Protein AF-A0A257TBF1-F1 (afdb_monomer)

pLDDT: mean 85.68, std 14.7, range [44.72, 96.75]

Sequence (129 aa):
MASKAERLQKQYEESIAKAKIAKSALDKIRRDQDRKEKIAARKTRNHALFMVGGLAEIAGLLDTDKGALLGGLLAIAESLKAGPGSSRFQQWKSTGDALLAEREAARPSPPVKTPATAPDPTPSGSIIT

Radius of gyration: 33.14 Å; Cα contacts (8 Å, |Δi|>4): 14; chains: 1; bounding box: 67×84×77 Å

Structure (mmCIF, N/CA/C/O backbone):
data_AF-A0A257TBF1-F1
#
_entry.id   AF-A0A257TBF1-F1
#
loop_
_atom_site.group_PDB
_atom_site.id
_atom_site.type_symbol
_atom_site.label_atom_id
_atom_site.label_alt_id
_atom_site.label_comp_id
_atom_site.label_asym_id
_atom_site.label_entity_id
_atom_site.label_seq_id
_atom_site.pdbx_PDB_ins_code
_atom_site.Cartn_x
_atom_site.Cartn_y
_atom_site.Cartn_z
_atom_site.occupancy
_atom_site.B_iso_or_equiv
_atom_site.auth_seq_id
_atom_site.auth_comp_id
_atom_site.auth_asym_id
_atom_site.auth_atom_id
_atom_site.pdbx_PDB_model_num
ATOM 1 N N . MET A 1 1 ? 44.621 -0.889 -50.774 1.00 55.94 1 MET A N 1
ATOM 2 C CA . MET A 1 1 ? 44.761 -0.756 -49.306 1.00 55.94 1 MET A CA 1
ATOM 3 C C . MET A 1 1 ? 43.904 0.421 -48.863 1.00 55.94 1 MET A C 1
ATOM 5 O O . MET A 1 1 ? 44.180 1.516 -49.327 1.00 55.94 1 MET A O 1
ATOM 9 N N . ALA A 1 2 ? 42.863 0.219 -48.047 1.00 68.81 2 ALA A N 1
ATOM 10 C CA . ALA A 1 2 ? 42.012 1.326 -47.585 1.00 68.81 2 ALA A CA 1
ATOM 11 C C . ALA A 1 2 ? 42.838 2.381 -46.826 1.00 68.81 2 ALA A C 1
ATOM 13 O O . ALA A 1 2 ? 43.720 2.029 -46.021 1.00 68.81 2 ALA A O 1
ATOM 14 N N . SER A 1 3 ? 42.558 3.659 -47.080 1.00 85.56 3 SER A N 1
ATOM 15 C CA . SER A 1 3 ? 43.259 4.783 -46.455 1.00 85.56 3 SER A CA 1
ATOM 16 C C . SER A 1 3 ? 43.100 4.731 -44.932 1.00 85.56 3 SER A C 1
ATOM 18 O O . SER A 1 3 ? 42.118 4.208 -44.396 1.00 85.56 3 SER A O 1
ATOM 20 N N . LYS A 1 4 ? 44.080 5.263 -44.194 1.00 86.75 4 LYS A N 1
ATOM 21 C CA . LYS A 1 4 ? 44.001 5.375 -42.728 1.00 86.75 4 LYS A CA 1
ATOM 22 C C . LY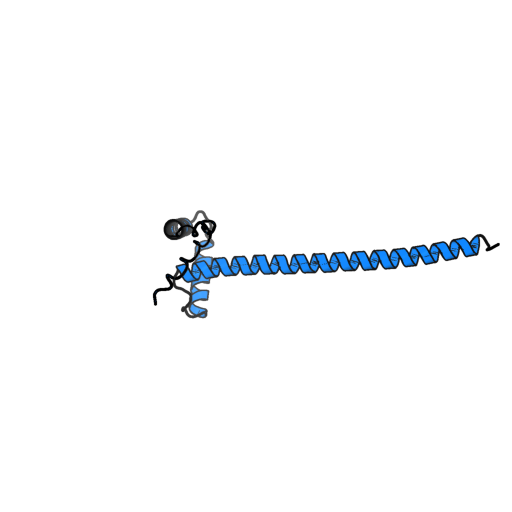S A 1 4 ? 42.739 6.145 -42.300 1.00 86.75 4 LYS A C 1
ATOM 24 O O . LYS A 1 4 ? 42.125 5.777 -41.303 1.00 86.75 4 LYS A O 1
ATOM 29 N N . ALA A 1 5 ? 42.333 7.148 -43.083 1.00 86.12 5 ALA A N 1
ATOM 30 C CA . ALA A 1 5 ? 41.147 7.966 -42.830 1.00 86.12 5 ALA A CA 1
ATOM 31 C C . ALA A 1 5 ? 39.835 7.165 -42.939 1.00 86.12 5 ALA A C 1
ATOM 33 O O . ALA A 1 5 ? 38.999 7.233 -42.045 1.00 86.12 5 ALA A O 1
ATOM 34 N N . GLU A 1 6 ? 39.692 6.331 -43.973 1.00 88.44 6 GLU A N 1
ATOM 35 C CA . GLU A 1 6 ? 38.500 5.491 -44.183 1.00 88.44 6 GLU A CA 1
ATOM 36 C C . GLU A 1 6 ? 38.325 4.462 -43.058 1.00 88.44 6 GLU A C 1
ATOM 38 O O . GLU A 1 6 ? 37.216 4.215 -42.584 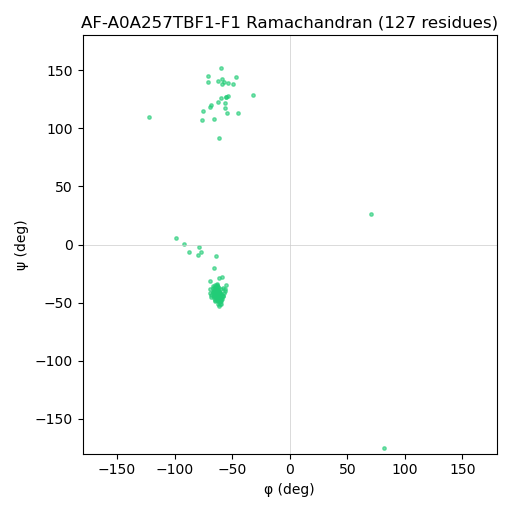1.00 88.44 6 GLU A O 1
ATOM 43 N N . ARG A 1 7 ? 39.436 3.889 -42.576 1.00 89.81 7 ARG A N 1
ATOM 44 C CA . ARG A 1 7 ? 39.426 2.965 -41.433 1.00 89.81 7 ARG A CA 1
ATOM 45 C C . ARG A 1 7 ? 38.979 3.651 -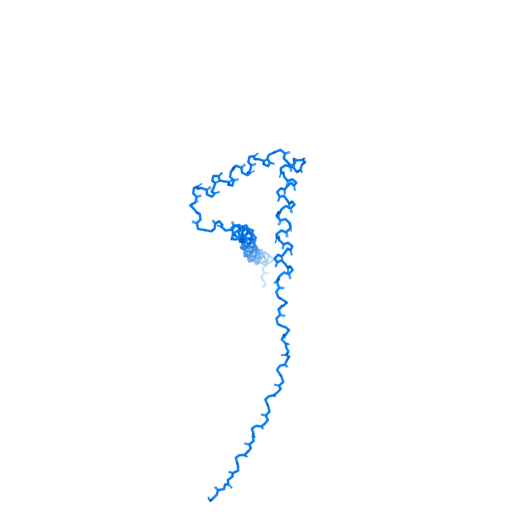40.141 1.00 89.81 7 ARG A C 1
ATOM 47 O O . ARG A 1 7 ? 38.187 3.073 -39.403 1.00 89.81 7 ARG A O 1
ATOM 54 N N . LEU A 1 8 ? 39.453 4.872 -39.888 1.00 90.12 8 LEU A N 1
ATOM 55 C CA . LEU A 1 8 ? 39.049 5.683 -38.733 1.00 90.12 8 LEU A CA 1
ATOM 56 C C . LEU A 1 8 ? 37.562 6.058 -38.786 1.00 90.12 8 LEU A C 1
ATOM 58 O O . LEU A 1 8 ? 36.870 5.953 -37.776 1.00 90.12 8 LEU A O 1
ATOM 62 N N . GLN A 1 9 ? 37.054 6.432 -39.961 1.00 91.50 9 GLN A N 1
ATOM 63 C CA . GLN A 1 9 ? 35.641 6.768 -40.137 1.00 91.50 9 GLN A CA 1
ATOM 64 C C . GLN A 1 9 ? 34.730 5.558 -39.899 1.00 91.50 9 GLN A C 1
ATOM 66 O O . GLN A 1 9 ? 33.763 5.653 -39.144 1.00 91.50 9 GLN A O 1
ATOM 71 N N . LYS A 1 10 ? 35.089 4.389 -40.441 1.00 92.06 10 LYS A N 1
ATOM 72 C CA . LYS A 1 10 ? 34.347 3.146 -40.195 1.00 92.06 10 LYS A CA 1
ATOM 73 C C . LYS A 1 10 ? 34.331 2.765 -38.709 1.00 92.06 10 LYS A C 1
ATOM 75 O O . LYS A 1 10 ? 33.289 2.401 -38.174 1.00 92.06 10 LYS A O 1
ATOM 80 N N . GLN A 1 11 ? 35.465 2.900 -38.018 1.00 90.62 11 GLN A N 1
ATOM 81 C CA . GLN A 1 11 ? 35.543 2.660 -36.571 1.00 90.62 11 GLN A CA 1
ATOM 82 C C . GLN A 1 11 ? 34.653 3.622 -35.774 1.00 90.62 11 GLN A C 1
ATOM 84 O O . GLN A 1 11 ? 33.998 3.208 -34.815 1.00 90.62 11 GLN A O 1
ATOM 89 N N . TYR A 1 12 ? 34.598 4.893 -36.173 1.00 91.75 12 TYR A N 1
ATOM 90 C CA . TYR A 1 12 ? 33.726 5.884 -35.553 1.00 91.75 12 TYR A CA 1
ATOM 91 C C . TYR A 1 12 ? 32.244 5.524 -35.721 1.00 91.75 12 TYR A C 1
ATOM 93 O O . TYR A 1 12 ? 31.509 5.480 -34.733 1.00 91.75 12 TYR A O 1
ATOM 101 N N . GLU A 1 13 ? 31.814 5.171 -36.931 1.00 93.94 13 GLU A N 1
ATOM 102 C CA . GLU A 1 13 ? 30.436 4.748 -37.213 1.00 93.94 13 GLU A CA 1
ATOM 103 C C . GLU A 1 13 ? 30.049 3.481 -36.437 1.00 93.94 13 GLU A C 1
ATOM 105 O O . GLU A 1 13 ? 28.983 3.429 -35.816 1.00 93.94 13 GLU A O 1
ATOM 110 N N . GLU A 1 14 ? 30.940 2.488 -36.380 1.00 93.00 14 GLU A N 1
ATOM 111 C CA . GLU A 1 14 ? 30.753 1.282 -35.570 1.00 93.00 14 GLU A CA 1
ATOM 112 C C . GLU A 1 14 ? 30.642 1.606 -34.072 1.00 93.00 14 GLU A C 1
ATOM 114 O O . GLU A 1 14 ? 29.816 1.019 -33.368 1.00 93.00 14 GLU A O 1
ATOM 119 N N . SER A 1 15 ? 31.441 2.551 -33.567 1.00 90.19 15 SER A N 1
ATOM 120 C CA . SER A 1 15 ? 31.373 2.984 -32.167 1.00 90.19 15 SER A CA 1
ATOM 121 C C . SER A 1 15 ? 30.046 3.678 -31.845 1.00 90.19 15 SER A C 1
ATOM 123 O O . SER A 1 15 ? 29.442 3.394 -30.810 1.00 90.19 15 SER A O 1
ATOM 125 N N . ILE A 1 16 ? 29.528 4.502 -32.763 1.00 94.94 16 ILE A N 1
ATOM 126 C CA . ILE A 1 16 ? 28.217 5.146 -32.626 1.00 94.94 16 ILE A CA 1
ATOM 127 C C . ILE A 1 16 ? 27.110 4.097 -32.641 1.00 94.94 16 ILE A C 1
ATOM 129 O O . ILE A 1 16 ? 26.191 4.161 -31.823 1.00 94.94 16 ILE A O 1
ATOM 133 N N . ALA A 1 17 ? 27.178 3.130 -33.557 1.00 92.69 17 ALA A N 1
ATOM 134 C CA . ALA A 1 17 ? 26.197 2.056 -33.641 1.00 92.69 17 ALA A CA 1
ATOM 135 C C . ALA A 1 17 ? 26.161 1.244 -32.336 1.00 92.69 17 ALA A C 1
ATOM 137 O O . ALA A 1 17 ? 25.089 1.046 -31.759 1.00 92.69 17 ALA A O 1
ATOM 138 N N . LYS A 1 18 ? 27.331 0.871 -31.802 1.00 93.31 18 LYS A N 1
ATOM 139 C CA . LYS A 1 18 ? 27.457 0.193 -30.502 1.00 93.31 18 LYS A CA 1
ATOM 140 C C . LYS A 1 18 ? 26.921 1.050 -29.353 1.00 93.31 18 LYS A C 1
ATOM 142 O O . LYS A 1 18 ? 26.177 0.539 -28.518 1.00 93.31 18 LYS A O 1
ATOM 147 N N . ALA A 1 19 ? 27.218 2.350 -29.332 1.00 92.06 19 ALA A N 1
ATOM 148 C CA . ALA A 1 19 ? 26.716 3.272 -28.313 1.00 92.06 19 ALA A CA 1
ATOM 149 C C . ALA A 1 19 ? 25.183 3.411 -28.352 1.00 92.06 19 ALA A C 1
ATOM 151 O O . ALA A 1 19 ? 24.535 3.407 -27.305 1.00 92.06 19 ALA A O 1
ATOM 152 N N . LYS A 1 20 ? 24.578 3.471 -29.547 1.00 94.62 20 LYS A N 1
ATOM 153 C CA . LYS A 1 20 ? 23.115 3.493 -29.718 1.00 94.62 20 LYS A CA 1
ATOM 154 C C . LYS A 1 20 ? 22.469 2.209 -29.195 1.00 94.62 20 LYS A C 1
ATOM 156 O O . LYS A 1 20 ? 21.480 2.285 -28.465 1.00 94.62 20 LYS A O 1
ATOM 161 N N . ILE A 1 21 ? 23.046 1.048 -29.514 1.00 94.56 21 ILE A N 1
ATOM 162 C CA . ILE A 1 21 ? 22.571 -0.251 -29.013 1.00 94.56 21 ILE A CA 1
ATOM 163 C C . ILE A 1 21 ? 22.668 -0.290 -27.485 1.00 94.56 21 ILE A C 1
ATOM 165 O O . ILE A 1 21 ? 21.667 -0.569 -26.824 1.00 94.56 21 ILE A O 1
ATOM 169 N N . ALA A 1 22 ? 23.822 0.074 -26.920 1.00 92.06 22 ALA A N 1
ATOM 170 C CA . ALA A 1 22 ? 24.040 0.108 -25.476 1.00 92.06 22 ALA A CA 1
ATOM 171 C C . ALA A 1 22 ? 23.049 1.042 -24.764 1.00 92.06 22 ALA A C 1
ATOM 173 O O . ALA A 1 22 ? 22.448 0.650 -23.765 1.00 92.06 22 ALA A O 1
ATOM 174 N N . LYS A 1 23 ? 22.798 2.239 -25.312 1.00 94.31 23 LYS A N 1
ATOM 175 C CA . LYS A 1 23 ? 21.801 3.176 -24.774 1.00 94.31 23 LYS A CA 1
ATOM 176 C C . LYS A 1 23 ? 20.394 2.580 -24.801 1.00 94.31 23 LYS A C 1
ATOM 178 O O . LYS A 1 23 ? 19.695 2.623 -23.795 1.00 94.31 23 LYS A O 1
ATOM 183 N N . SER A 1 24 ? 19.997 1.964 -25.915 1.00 92.19 24 SER A N 1
ATOM 184 C CA . SER A 1 24 ? 18.678 1.333 -26.031 1.00 92.19 24 SER A CA 1
ATOM 185 C C . SER A 1 24 ? 18.489 0.160 -25.057 1.00 92.19 24 SER A C 1
ATOM 187 O O . SER A 1 24 ? 17.395 -0.022 -24.520 1.00 92.19 24 SER A O 1
ATOM 189 N N . ALA A 1 25 ? 19.552 -0.608 -24.791 1.00 93.69 25 ALA A N 1
ATOM 190 C CA . ALA A 1 25 ? 19.554 -1.688 -23.810 1.00 93.69 25 ALA A CA 1
ATOM 191 C C . ALA A 1 25 ? 19.431 -1.142 -22.380 1.00 93.69 25 ALA A C 1
ATOM 193 O O . ALA A 1 25 ? 18.614 -1.635 -21.606 1.00 93.69 25 ALA A O 1
ATOM 194 N N . LEU A 1 26 ? 20.167 -0.074 -22.058 1.00 93.56 26 LEU A N 1
ATOM 195 C CA . LEU A 1 26 ? 20.064 0.624 -20.777 1.00 93.56 26 LEU A CA 1
ATOM 196 C C . LEU A 1 26 ? 18.638 1.158 -20.562 1.00 93.56 26 LEU A C 1
ATOM 198 O O . LEU A 1 26 ? 18.033 0.927 -19.518 1.00 93.56 26 LEU A O 1
ATOM 202 N N . ASP A 1 27 ? 18.055 1.802 -21.574 1.00 94.81 27 ASP A N 1
ATOM 203 C CA . ASP A 1 27 ? 16.690 2.322 -21.494 1.00 94.81 27 ASP A CA 1
ATOM 204 C C . ASP A 1 27 ? 15.655 1.200 -21.306 1.00 94.81 27 ASP A C 1
ATOM 206 O O . ASP A 1 27 ? 14.641 1.404 -20.641 1.00 94.81 27 ASP A O 1
ATOM 210 N N . LYS A 1 28 ? 15.870 0.007 -21.878 1.00 95.56 28 LYS A N 1
ATOM 211 C CA . LYS A 1 28 ? 15.021 -1.168 -21.603 1.00 95.56 28 LYS A CA 1
ATOM 212 C C . LYS A 1 28 ? 15.143 -1.606 -20.143 1.00 95.56 28 LYS A C 1
ATOM 214 O O . LYS A 1 28 ? 14.119 -1.729 -19.480 1.00 95.56 28 LYS A O 1
ATOM 219 N N . ILE A 1 29 ? 16.366 -1.742 -19.628 1.00 95.06 29 ILE A N 1
ATOM 220 C CA . ILE A 1 29 ? 16.616 -2.127 -18.229 1.00 95.06 29 ILE A CA 1
ATOM 221 C C . ILE A 1 29 ? 15.958 -1.136 -17.262 1.00 95.06 29 ILE A C 1
ATOM 223 O O . ILE A 1 29 ? 15.287 -1.562 -16.326 1.00 95.06 29 ILE A O 1
ATOM 227 N N . ARG A 1 30 ? 16.084 0.173 -17.516 1.00 94.69 30 ARG A N 1
ATOM 228 C CA . ARG A 1 30 ? 15.429 1.216 -16.710 1.00 94.69 30 ARG A CA 1
ATOM 229 C C . ARG A 1 30 ? 13.911 1.077 -16.716 1.00 94.69 30 ARG A C 1
ATOM 231 O O . ARG A 1 30 ? 13.301 1.049 -15.657 1.00 94.69 30 ARG A O 1
ATOM 238 N N . ARG A 1 31 ? 13.293 0.909 -17.891 1.00 94.94 31 ARG A N 1
ATOM 239 C CA . ARG A 1 31 ? 11.835 0.703 -17.985 1.00 94.94 31 ARG A CA 1
ATOM 240 C C . ARG A 1 31 ? 11.378 -0.542 -17.227 1.00 94.94 31 ARG A C 1
ATOM 242 O O . ARG A 1 31 ? 10.318 -0.520 -16.602 1.00 94.94 31 ARG A O 1
ATOM 249 N N . ASP A 1 32 ? 12.159 -1.618 -17.275 1.00 93.69 32 ASP A N 1
ATOM 250 C CA . ASP A 1 32 ? 11.852 -2.849 -16.549 1.00 93.69 32 ASP A CA 1
ATOM 251 C C . ASP A 1 32 ? 11.998 -2.671 -15.033 1.00 93.69 32 ASP A C 1
ATOM 253 O O . ASP A 1 32 ? 11.168 -3.185 -14.280 1.00 93.69 32 ASP A O 1
ATOM 257 N N . GLN A 1 33 ? 13.006 -1.921 -14.579 1.00 94.44 33 GLN A N 1
ATOM 258 C CA . GLN A 1 33 ? 13.166 -1.528 -13.175 1.00 94.44 33 GLN A CA 1
ATOM 259 C C . GLN A 1 33 ? 11.979 -0.678 -12.708 1.00 94.44 33 GLN A C 1
ATOM 261 O O . GLN A 1 33 ? 11.280 -1.089 -11.783 1.00 94.44 33 GLN A O 1
ATOM 266 N N . ASP A 1 34 ? 11.646 0.398 -13.425 1.00 94.69 34 ASP A N 1
ATOM 267 C CA . ASP A 1 34 ? 10.502 1.264 -13.115 1.00 94.69 34 ASP A CA 1
ATOM 268 C C . ASP A 1 34 ? 9.190 0.470 -13.051 1.00 94.69 34 ASP A C 1
ATOM 270 O O . ASP A 1 34 ? 8.319 0.708 -12.208 1.00 94.69 34 ASP A O 1
ATOM 274 N N . ARG A 1 35 ? 9.010 -0.497 -13.960 1.00 95.31 35 ARG A N 1
ATOM 275 C CA . ARG A 1 35 ? 7.832 -1.369 -13.970 1.00 95.31 35 ARG A CA 1
ATOM 276 C C . ARG A 1 35 ? 7.793 -2.258 -12.730 1.00 95.31 35 ARG A C 1
ATOM 278 O O . ARG A 1 35 ? 6.730 -2.380 -12.119 1.00 95.31 35 ARG A O 1
ATOM 285 N N . LYS A 1 36 ? 8.918 -2.875 -12.361 1.00 95.38 36 LYS A N 1
ATOM 286 C CA . LYS A 1 36 ? 9.026 -3.717 -11.160 1.00 95.38 36 LYS A CA 1
ATOM 287 C C . LYS A 1 36 ? 8.749 -2.911 -9.896 1.00 95.38 36 LYS A C 1
ATOM 289 O O . LYS A 1 36 ? 7.953 -3.356 -9.074 1.00 95.38 36 LYS A O 1
ATOM 294 N N . GLU A 1 37 ? 9.315 -1.716 -9.778 1.00 94.88 37 GLU A N 1
ATOM 295 C CA . GLU A 1 37 ? 9.089 -0.815 -8.646 1.00 94.88 37 GLU A CA 1
ATOM 296 C C . GLU A 1 37 ? 7.620 -0.405 -8.530 1.00 94.88 37 GLU A C 1
ATOM 298 O O . GLU A 1 37 ? 7.029 -0.507 -7.455 1.00 94.88 37 GLU A O 1
ATOM 303 N N . LYS A 1 38 ? 6.972 -0.042 -9.644 1.00 96.00 38 LYS A N 1
ATOM 304 C CA . LYS A 1 38 ? 5.535 0.280 -9.658 1.00 96.00 38 LYS A CA 1
ATOM 305 C C . LYS A 1 38 ? 4.670 -0.899 -9.219 1.00 96.00 38 LYS A C 1
ATOM 307 O O . LYS A 1 38 ? 3.700 -0.708 -8.484 1.00 96.00 38 LYS A O 1
ATOM 312 N N . ILE A 1 39 ? 4.991 -2.111 -9.668 1.00 95.69 39 ILE A N 1
ATOM 313 C CA . ILE A 1 39 ? 4.269 -3.325 -9.264 1.00 95.69 39 ILE A CA 1
ATOM 314 C C . ILE A 1 39 ? 4.486 -3.598 -7.772 1.00 95.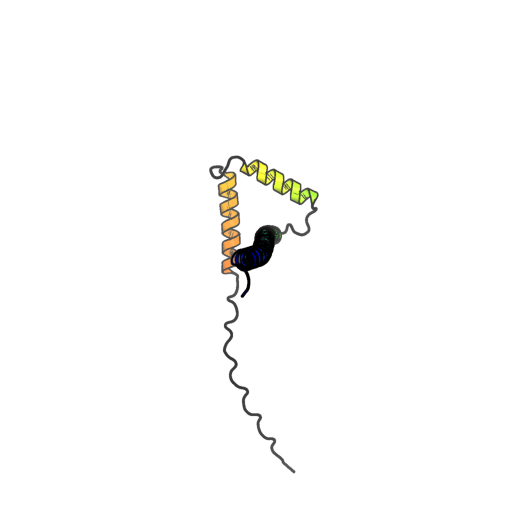69 39 ILE A C 1
ATOM 316 O O . ILE A 1 39 ? 3.516 -3.863 -7.063 1.00 95.69 39 ILE A O 1
ATOM 320 N N . ALA A 1 40 ? 5.723 -3.484 -7.284 1.00 95.25 40 ALA A N 1
ATOM 321 C CA . ALA A 1 40 ? 6.046 -3.657 -5.873 1.00 95.25 40 ALA A CA 1
ATOM 322 C C . ALA A 1 40 ? 5.303 -2.636 -4.999 1.00 95.25 40 ALA A C 1
ATOM 324 O O . ALA A 1 40 ? 4.623 -3.028 -4.056 1.00 95.25 40 ALA A O 1
ATOM 325 N N . ALA A 1 41 ? 5.320 -1.353 -5.370 1.00 94.56 41 ALA A N 1
ATOM 326 C CA . ALA A 1 41 ? 4.607 -0.295 -4.658 1.00 94.56 41 ALA A CA 1
ATOM 327 C C . ALA A 1 41 ? 3.091 -0.548 -4.603 1.00 94.56 41 ALA A C 1
ATOM 329 O O . ALA A 1 41 ? 2.468 -0.401 -3.550 1.00 94.56 41 ALA A O 1
ATOM 330 N N . ARG A 1 42 ? 2.488 -0.992 -5.717 1.00 95.31 42 ARG A N 1
ATOM 331 C CA . ARG A 1 42 ? 1.072 -1.393 -5.751 1.00 95.31 42 ARG A CA 1
ATOM 332 C C . ARG A 1 42 ? 0.797 -2.582 -4.840 1.00 95.31 42 ARG A C 1
ATOM 334 O O . ARG A 1 42 ? -0.189 -2.558 -4.113 1.00 95.31 42 ARG A O 1
ATOM 341 N N . LYS A 1 43 ? 1.661 -3.601 -4.852 1.00 95.81 43 LYS A N 1
ATOM 342 C CA . LYS A 1 43 ? 1.522 -4.781 -3.991 1.00 95.81 43 LYS A CA 1
ATOM 343 C C . LYS A 1 43 ? 1.596 -4.396 -2.515 1.00 95.81 43 LYS A C 1
ATOM 345 O O . LYS A 1 43 ? 0.728 -4.810 -1.757 1.00 95.81 43 LYS A O 1
ATOM 350 N N . THR A 1 44 ? 2.563 -3.568 -2.126 1.00 95.56 44 THR A N 1
ATOM 351 C CA . THR A 1 44 ? 2.703 -3.070 -0.750 1.00 95.56 44 THR A CA 1
ATOM 352 C C . THR A 1 44 ? 1.474 -2.277 -0.320 1.00 95.56 44 THR A C 1
ATOM 354 O O . THR A 1 44 ? 0.913 -2.548 0.739 1.00 95.56 44 THR A O 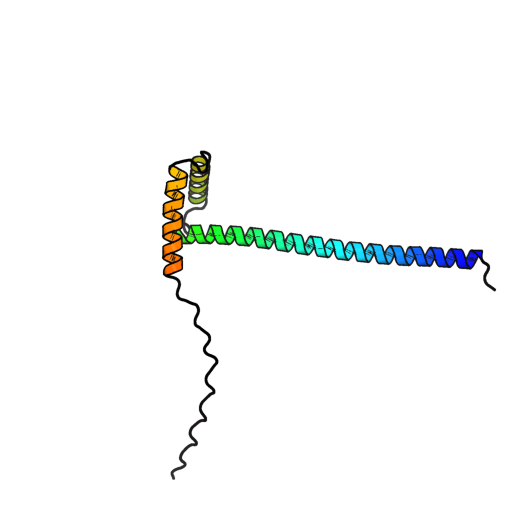1
ATOM 357 N N . ARG A 1 45 ? 0.992 -1.354 -1.164 1.00 95.50 45 ARG A N 1
ATOM 358 C CA . ARG A 1 45 ? -0.227 -0.585 -0.880 1.00 95.50 45 ARG A CA 1
ATOM 359 C C . ARG A 1 45 ? -1.449 -1.490 -0.729 1.00 95.50 45 ARG A C 1
ATOM 361 O O . ARG A 1 45 ? -2.193 -1.346 0.233 1.00 95.50 45 ARG A O 1
ATOM 368 N N . ASN A 1 46 ? -1.656 -2.415 -1.662 1.00 96.44 46 ASN A N 1
ATOM 369 C CA . ASN A 1 46 ? -2.800 -3.325 -1.624 1.00 96.44 46 ASN A CA 1
ATOM 370 C C . ASN A 1 46 ? -2.734 -4.260 -0.417 1.00 96.44 46 ASN A C 1
ATOM 372 O O . ASN A 1 46 ? -3.762 -4.525 0.191 1.00 96.44 46 ASN A O 1
ATOM 376 N N . HIS A 1 47 ? -1.540 -4.723 -0.045 1.00 95.94 47 HIS A N 1
ATOM 377 C CA . HIS A 1 47 ? -1.355 -5.530 1.152 1.00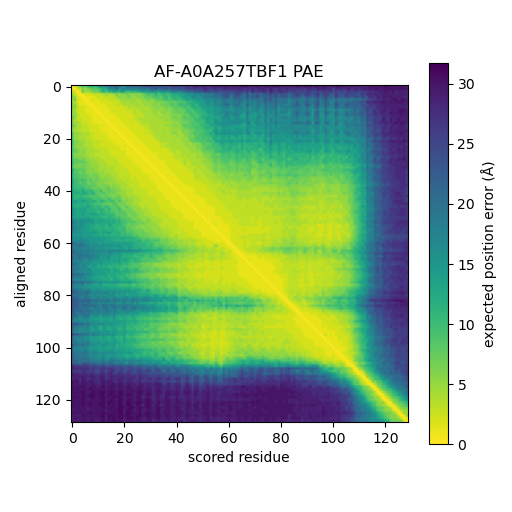 95.94 47 HIS A CA 1
ATOM 378 C C . HIS A 1 47 ? -1.716 -4.743 2.416 1.00 95.94 47 HIS A C 1
ATOM 380 O O . HIS A 1 47 ? -2.481 -5.244 3.232 1.00 95.94 47 HIS A O 1
ATOM 386 N N . ALA A 1 48 ? -1.263 -3.490 2.539 1.00 93.81 48 ALA A N 1
ATOM 387 C CA . ALA A 1 48 ? -1.639 -2.626 3.657 1.00 93.81 48 ALA A CA 1
ATOM 388 C C . ALA A 1 48 ? -3.159 -2.390 3.721 1.00 93.81 48 ALA A C 1
ATOM 390 O O . ALA A 1 48 ? -3.757 -2.519 4.786 1.00 93.81 48 ALA A O 1
ATOM 391 N N . LEU A 1 49 ? -3.800 -2.117 2.579 1.00 94.56 49 LEU A N 1
ATOM 392 C CA . LEU A 1 49 ? -5.259 -1.979 2.502 1.00 94.56 49 LEU A CA 1
ATOM 393 C C . LEU A 1 49 ? -5.981 -3.265 2.911 1.00 94.56 49 LEU A C 1
ATOM 395 O O . LEU A 1 49 ? -6.980 -3.198 3.617 1.00 94.56 49 LEU A O 1
ATOM 399 N N . PHE A 1 50 ? -5.470 -4.425 2.500 1.00 94.25 50 PHE A N 1
ATOM 400 C CA . PHE A 1 50 ? -6.048 -5.717 2.854 1.00 94.25 50 PHE A CA 1
ATOM 401 C C . PHE A 1 50 ? -5.927 -6.008 4.354 1.00 94.25 50 PHE A C 1
ATOM 403 O O . PHE A 1 50 ? -6.888 -6.468 4.958 1.00 94.25 50 PHE A O 1
ATOM 410 N N . MET A 1 51 ? -4.791 -5.680 4.978 1.00 93.12 51 MET A N 1
ATOM 411 C CA . MET A 1 51 ? -4.626 -5.796 6.433 1.00 93.12 51 MET A CA 1
ATOM 412 C C . MET A 1 51 ? -5.624 -4.909 7.183 1.00 93.12 51 MET A C 1
ATOM 414 O O . MET A 1 51 ? -6.301 -5.386 8.088 1.00 93.12 51 MET A O 1
ATOM 418 N N . VAL A 1 52 ? -5.779 -3.645 6.773 1.00 93.12 52 VAL A N 1
ATOM 419 C CA . VAL A 1 52 ? -6.768 -2.733 7.377 1.00 93.12 52 VAL A CA 1
ATOM 420 C C . VAL A 1 52 ? -8.200 -3.229 7.148 1.00 93.12 52 VAL A C 1
ATOM 422 O O . VAL A 1 52 ? -9.014 -3.184 8.065 1.00 93.12 52 VAL A O 1
ATOM 425 N N . GLY A 1 53 ? -8.506 -3.749 5.956 1.00 93.31 53 GLY A N 1
ATOM 426 C CA . GLY A 1 53 ? -9.798 -4.369 5.655 1.00 93.31 53 GLY A CA 1
ATOM 427 C C . GLY A 1 53 ? -10.093 -5.578 6.545 1.00 93.31 53 GLY A C 1
ATOM 428 O O . GLY A 1 53 ? -11.195 -5.684 7.073 1.00 93.31 53 GLY A O 1
ATOM 429 N N . GLY A 1 54 ? -9.096 -6.429 6.799 1.00 93.75 54 GLY A N 1
ATOM 430 C CA . GLY A 1 54 ? -9.224 -7.548 7.735 1.00 93.75 54 GLY A CA 1
ATOM 431 C C . GLY A 1 54 ? -9.491 -7.097 9.176 1.00 93.75 54 GLY A C 1
ATOM 432 O O . GLY A 1 54 ? -10.270 -7.728 9.883 1.00 93.75 54 GLY A O 1
ATOM 433 N N . LEU A 1 55 ? -8.919 -5.969 9.613 1.00 93.94 55 LEU A N 1
ATOM 434 C CA . LEU A 1 55 ? -9.259 -5.380 10.916 1.00 93.94 55 LEU A CA 1
ATOM 435 C C . LEU A 1 55 ? -10.712 -4.886 10.957 1.00 93.94 55 LEU A C 1
ATOM 437 O O . LEU A 1 55 ? -11.393 -5.079 11.961 1.00 93.94 55 LEU A O 1
ATOM 441 N N . ALA A 1 56 ? -11.202 -4.282 9.870 1.00 93.56 56 ALA A N 1
ATOM 442 C CA . ALA A 1 56 ? -12.600 -3.866 9.762 1.00 93.56 56 ALA A CA 1
ATOM 443 C C . ALA A 1 56 ? -13.562 -5.068 9.781 1.00 93.56 56 ALA A C 1
ATOM 445 O O . ALA A 1 56 ? -14.620 -4.989 10.399 1.00 93.56 56 ALA A O 1
ATOM 4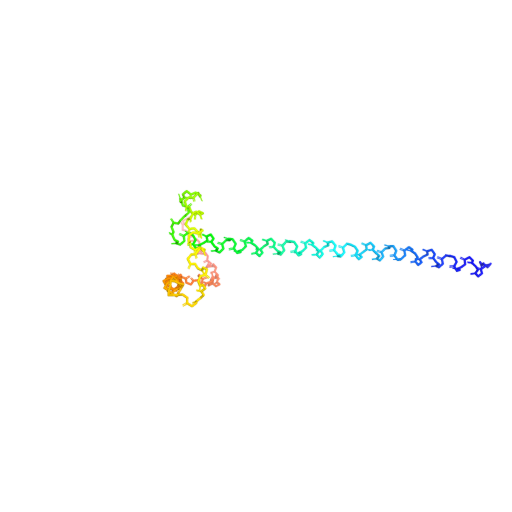46 N N . GLU A 1 57 ? -13.176 -6.190 9.171 1.00 93.44 57 GLU A N 1
ATOM 447 C CA . GLU A 1 57 ? -13.909 -7.459 9.249 1.00 93.44 57 GLU A CA 1
ATOM 448 C C . GLU A 1 57 ? -13.966 -8.008 10.674 1.00 93.44 57 GLU A C 1
ATOM 450 O O . GLU A 1 57 ? -15.047 -8.327 11.163 1.00 93.44 57 GLU A O 1
ATOM 455 N N . ILE A 1 58 ? -12.831 -8.039 11.380 1.00 93.06 58 ILE A N 1
ATOM 456 C CA . ILE A 1 58 ? -12.775 -8.448 12.792 1.00 93.06 58 ILE A CA 1
ATOM 457 C C . ILE A 1 58 ? -13.687 -7.569 13.659 1.00 93.06 58 ILE A C 1
ATOM 459 O O . ILE A 1 58 ? -14.332 -8.082 14.572 1.00 93.06 58 ILE A O 1
ATOM 463 N N . ALA A 1 59 ? -13.759 -6.271 13.363 1.00 92.19 59 ALA A N 1
ATOM 464 C CA . ALA A 1 59 ? -14.608 -5.313 14.066 1.00 92.19 59 ALA A CA 1
ATOM 465 C C . ALA A 1 59 ? -16.094 -5.356 13.646 1.00 92.19 59 ALA A C 1
ATOM 467 O O . ALA A 1 59 ? -16.890 -4.598 14.196 1.00 92.19 59 ALA A O 1
ATOM 468 N N . GLY A 1 60 ? -16.478 -6.202 12.681 1.00 92.38 60 GLY A N 1
ATOM 469 C CA . GLY A 1 60 ? -17.859 -6.304 12.197 1.00 92.38 60 GLY A CA 1
ATOM 470 C C . GLY A 1 60 ? -18.329 -5.091 11.389 1.00 92.38 60 GLY A C 1
ATOM 471 O O . GLY A 1 60 ? -19.516 -4.790 11.361 1.00 92.38 60 GLY A O 1
ATOM 472 N N . LEU A 1 61 ? -17.406 -4.367 10.750 1.00 94.06 61 LEU A N 1
ATOM 473 C CA . LEU A 1 61 ? -17.687 -3.101 10.065 1.00 94.06 61 LEU A CA 1
ATOM 474 C C . LEU A 1 61 ? -17.867 -3.231 8.543 1.00 94.06 61 LEU A C 1
ATOM 476 O O . LEU A 1 61 ? -17.989 -2.205 7.875 1.00 94.06 61 LEU A O 1
ATOM 480 N N . LEU A 1 62 ? -17.869 -4.447 7.979 1.00 90.69 62 LEU A N 1
ATOM 481 C CA . LEU A 1 62 ? -17.944 -4.649 6.521 1.00 90.69 62 LEU A CA 1
ATOM 482 C C . LEU A 1 62 ? -19.281 -4.222 5.908 1.00 90.69 62 LEU A C 1
ATOM 484 O O . LEU A 1 62 ? -19.289 -3.693 4.798 1.00 90.69 62 LEU A O 1
ATOM 488 N N . ASP A 1 63 ? -20.380 -4.417 6.635 1.00 92.06 63 ASP A N 1
ATOM 489 C CA . ASP A 1 63 ? -21.736 -4.101 6.164 1.00 92.06 63 ASP A CA 1
ATOM 490 C C . ASP A 1 63 ? -22.184 -2.677 6.537 1.00 92.06 63 ASP A C 1
ATOM 492 O O . ASP A 1 63 ? -23.301 -2.258 6.231 1.00 92.06 63 ASP A O 1
ATOM 496 N N . THR A 1 64 ? -21.318 -1.911 7.205 1.00 91.25 64 THR A N 1
ATOM 497 C CA . THR A 1 64 ? -21.608 -0.537 7.624 1.00 91.25 64 THR A CA 1
ATOM 498 C C . THR A 1 64 ? -21.636 0.407 6.421 1.00 91.25 64 THR A C 1
ATOM 500 O O . THR A 1 64 ? -20.836 0.287 5.490 1.00 91.25 64 THR A O 1
ATOM 503 N N . ASP A 1 65 ? -22.519 1.410 6.461 1.00 95.44 65 ASP A N 1
ATOM 504 C CA . ASP A 1 65 ? -22.532 2.482 5.465 1.00 95.44 65 ASP A CA 1
ATOM 505 C C . ASP A 1 65 ? -21.149 3.149 5.325 1.00 95.44 65 ASP A C 1
ATOM 507 O O . ASP A 1 65 ? -20.454 3.427 6.307 1.00 95.44 65 ASP A O 1
ATOM 511 N N . LYS A 1 66 ? -20.758 3.451 4.082 1.00 91.88 66 LYS A N 1
ATOM 512 C CA . LYS A 1 66 ? -19.428 3.995 3.763 1.00 91.88 66 LYS A CA 1
ATOM 513 C C . LYS A 1 66 ? -19.191 5.356 4.414 1.00 91.88 66 LYS A C 1
ATOM 515 O O . LYS A 1 66 ? -18.068 5.641 4.830 1.00 91.88 66 LYS A O 1
ATOM 520 N N . GLY A 1 67 ? -20.227 6.192 4.489 1.00 94.38 67 GLY A N 1
ATOM 521 C CA . GLY A 1 67 ? -20.169 7.497 5.138 1.00 94.38 67 GLY A CA 1
ATOM 522 C C . GLY A 1 67 ? -20.012 7.363 6.649 1.00 94.38 67 GLY A C 1
ATOM 523 O O . GLY A 1 67 ? -19.139 8.009 7.229 1.00 94.38 67 GLY A O 1
ATOM 524 N N . ALA A 1 68 ? -20.786 6.471 7.272 1.00 93.94 68 ALA A N 1
ATOM 525 C CA . ALA A 1 68 ? -20.679 6.180 8.702 1.00 93.94 68 ALA A CA 1
ATOM 526 C C . ALA A 1 68 ? -19.299 5.611 9.081 1.00 93.94 68 ALA A C 1
ATOM 528 O O . ALA A 1 68 ? -18.674 6.086 10.033 1.00 93.94 68 ALA A O 1
ATOM 529 N N . LEU A 1 69 ? -18.782 4.655 8.301 1.00 95.00 69 LEU A N 1
ATOM 530 C CA . LEU A 1 69 ? -17.453 4.076 8.506 1.00 95.00 69 LEU A CA 1
ATOM 531 C C . LEU A 1 69 ? -16.353 5.140 8.397 1.00 95.00 69 LEU A C 1
ATOM 533 O O . LEU A 1 69 ? -15.497 5.240 9.278 1.00 95.00 69 LEU A O 1
ATOM 537 N N . LEU A 1 70 ? -16.387 5.967 7.347 1.00 95.19 70 LEU A N 1
ATOM 538 C CA . LEU A 1 70 ? -15.410 7.040 7.170 1.00 95.19 70 LEU A CA 1
ATOM 539 C C . LEU A 1 70 ? -15.499 8.077 8.298 1.00 95.19 70 LEU A C 1
ATOM 541 O O . LEU A 1 70 ? -14.467 8.488 8.826 1.00 95.19 70 LEU A O 1
ATOM 545 N N . GLY A 1 71 ? -16.711 8.461 8.705 1.00 96.75 71 GLY A N 1
ATOM 546 C CA . GLY A 1 71 ? -16.930 9.369 9.831 1.00 96.75 71 GLY A CA 1
ATOM 547 C C . GLY A 1 71 ? -16.325 8.841 11.134 1.00 96.75 71 GLY A C 1
ATOM 548 O O . GLY A 1 71 ? -15.619 9.573 11.829 1.00 96.75 71 GLY A O 1
ATOM 549 N N . GLY A 1 72 ? -16.514 7.551 11.428 1.00 94.75 72 GLY A N 1
ATOM 550 C CA . GLY A 1 72 ? -15.899 6.891 12.581 1.00 94.75 72 GLY A CA 1
ATOM 551 C C . GLY A 1 72 ? -14.368 6.888 12.524 1.00 94.75 72 GLY A C 1
ATOM 552 O O . GLY A 1 72 ? -13.713 7.242 13.504 1.00 94.75 72 GLY A O 1
ATOM 553 N N . LEU A 1 73 ? -13.784 6.563 11.365 1.00 94.25 73 LEU A N 1
ATOM 554 C CA . LEU A 1 73 ? -12.328 6.581 11.172 1.00 94.25 73 LEU A CA 1
ATOM 555 C C . LEU A 1 73 ? -11.730 7.985 11.343 1.00 94.25 73 LEU A C 1
ATOM 557 O O . LEU A 1 73 ? -10.649 8.123 11.914 1.00 94.25 73 LEU A O 1
ATOM 561 N N . LEU A 1 74 ? -12.436 9.032 10.908 1.00 95.94 74 LEU A N 1
ATOM 562 C CA . LEU A 1 74 ? -12.020 10.420 11.129 1.00 95.94 74 LEU A CA 1
ATOM 563 C C . LEU A 1 74 ? -12.070 10.804 12.614 1.00 95.94 74 LEU A C 1
ATOM 565 O O . LEU A 1 74 ? -11.137 11.430 13.112 1.00 95.94 74 LEU A O 1
ATOM 569 N N . ALA A 1 75 ? -13.106 10.384 13.345 1.00 93.75 75 ALA A N 1
ATOM 570 C CA . ALA A 1 75 ? -13.199 10.614 14.789 1.00 93.75 75 ALA A CA 1
ATOM 571 C C . ALA A 1 75 ? -12.088 9.887 15.569 1.00 93.75 75 ALA A C 1
ATOM 573 O O . ALA A 1 75 ? -11.537 10.425 16.537 1.00 93.75 75 ALA A O 1
ATOM 574 N N . ILE A 1 76 ? -11.723 8.678 15.130 1.00 92.00 76 ILE A N 1
ATOM 575 C CA . ILE A 1 76 ? -10.558 7.942 15.637 1.00 92.00 76 ILE A CA 1
ATOM 576 C C . ILE A 1 76 ? -9.282 8.736 15.349 1.00 92.00 76 ILE A C 1
ATOM 578 O O . ILE A 1 76 ? -8.517 8.990 16.276 1.00 92.00 76 ILE A O 1
ATOM 582 N N . ALA A 1 77 ? -9.067 9.179 14.107 1.00 92.38 77 ALA A N 1
ATOM 583 C CA . ALA A 1 77 ? -7.881 9.947 13.728 1.00 92.38 77 ALA A CA 1
ATOM 584 C C . ALA A 1 77 ? -7.725 11.230 14.562 1.00 92.38 77 ALA A C 1
ATOM 586 O O . ALA A 1 77 ? -6.626 11.522 15.031 1.00 92.38 77 ALA A O 1
ATOM 587 N N . GLU A 1 78 ? -8.822 11.950 14.814 1.00 91.69 78 GLU A N 1
ATOM 588 C CA . GLU A 1 78 ? -8.833 13.124 15.692 1.00 91.69 78 GLU A CA 1
ATOM 589 C C . GLU A 1 78 ? -8.437 12.761 17.127 1.00 91.69 78 GLU A C 1
ATOM 591 O O . GLU A 1 78 ? -7.558 13.387 17.716 1.00 91.69 78 GLU A O 1
ATOM 596 N N . SER A 1 79 ? -9.034 11.695 17.667 1.00 88.00 79 SER A N 1
ATOM 597 C CA . SER A 1 79 ? -8.753 11.208 19.022 1.00 88.00 79 SER A CA 1
ATOM 598 C C . SER A 1 79 ? -7.290 10.788 19.206 1.00 88.00 79 SER A C 1
ATOM 600 O O . SER A 1 79 ? -6.756 10.879 20.311 1.00 88.00 79 SER A O 1
ATOM 602 N N . LEU A 1 80 ? -6.635 10.335 18.134 1.00 88.44 80 LEU A N 1
ATOM 603 C CA . LEU A 1 80 ? -5.245 9.886 18.149 1.00 88.44 80 LEU A CA 1
ATOM 604 C C . LEU A 1 80 ? -4.219 11.006 17.924 1.00 88.44 80 LEU A C 1
ATOM 606 O O . LEU A 1 80 ? -3.026 10.756 18.096 1.00 88.44 80 LEU A O 1
ATOM 610 N N . LYS A 1 81 ? -4.635 12.243 17.613 1.00 90.88 81 LYS A N 1
ATOM 611 C CA . LYS A 1 81 ? -3.706 13.384 17.463 1.00 90.88 81 LYS A CA 1
ATOM 612 C C . LYS A 1 81 ? -2.892 13.677 18.722 1.00 90.88 81 LYS A C 1
ATOM 614 O O . LYS A 1 81 ? -1.767 14.154 18.615 1.00 90.88 81 LYS A O 1
ATOM 619 N N . ALA A 1 82 ? -3.430 13.357 19.901 1.00 85.25 82 ALA A N 1
ATOM 620 C CA . ALA A 1 82 ? -2.717 13.463 21.177 1.00 85.25 82 ALA A CA 1
ATOM 621 C C . ALA A 1 82 ? -1.504 12.510 21.277 1.00 85.25 82 ALA A C 1
ATOM 623 O O . ALA A 1 82 ? -0.694 12.617 22.197 1.00 85.25 82 ALA A O 1
ATOM 624 N N . GLY A 1 83 ? -1.364 11.586 20.324 1.00 86.69 83 GLY A N 1
ATOM 625 C CA . GLY A 1 83 ? -0.201 10.735 20.160 1.00 86.69 83 GLY A CA 1
ATOM 626 C C . GLY A 1 83 ? -0.185 9.502 21.071 1.00 86.69 83 GLY A C 1
ATOM 627 O O . GLY A 1 83 ? -1.137 9.237 21.818 1.00 86.69 83 GLY A O 1
ATOM 628 N N . PRO A 1 84 ? 0.920 8.732 21.024 1.00 85.44 84 PRO A N 1
ATOM 629 C CA . PRO A 1 84 ? 1.042 7.443 21.711 1.00 85.44 84 PRO A CA 1
ATOM 630 C C . PRO A 1 84 ? 1.011 7.528 23.242 1.00 85.44 84 PRO A C 1
ATOM 632 O O . PRO A 1 84 ? 0.757 6.528 23.907 1.00 85.44 84 PRO A O 1
ATOM 635 N N . GLY A 1 85 ? 1.283 8.705 23.812 1.00 82.62 85 GLY A N 1
ATOM 636 C CA . GLY A 1 85 ? 1.237 8.937 25.259 1.00 82.62 85 GLY A CA 1
ATOM 637 C C . GLY A 1 85 ? -0.174 9.148 25.812 1.00 82.62 85 GLY A C 1
ATOM 638 O O . GLY A 1 85 ? -0.351 9.195 27.026 1.00 82.62 85 GLY A O 1
ATOM 639 N N . SER A 1 86 ? -1.185 9.283 24.948 1.00 89.12 86 SER A N 1
ATOM 640 C CA . SER A 1 86 ? -2.561 9.479 25.398 1.00 89.12 86 SER A CA 1
ATOM 641 C C . SER A 1 86 ? -3.140 8.203 26.019 1.00 89.12 86 SER A C 1
ATOM 643 O O . SER A 1 86 ? -2.953 7.095 25.509 1.00 89.12 86 SER A O 1
ATOM 645 N N . SER A 1 87 ? -3.901 8.358 27.107 1.00 88.50 87 SER A N 1
ATOM 646 C CA . SER A 1 87 ? -4.589 7.242 27.775 1.00 88.50 87 SER A CA 1
ATOM 647 C C . SER A 1 87 ? -5.512 6.487 26.817 1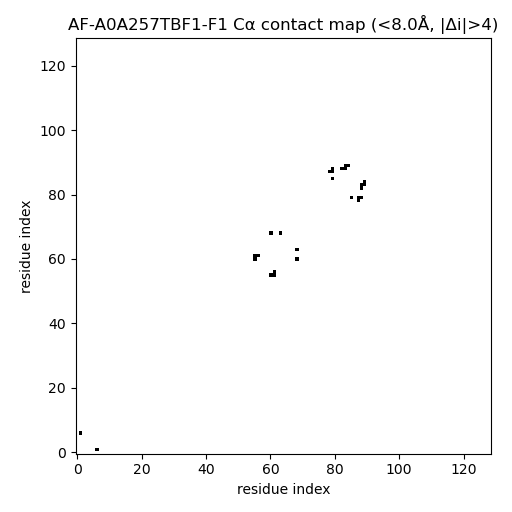.00 88.50 87 SER A C 1
ATOM 649 O O . SER A 1 87 ? -5.559 5.260 26.827 1.00 88.50 87 SER A O 1
ATOM 651 N N . ARG A 1 88 ? -6.187 7.223 25.929 1.00 88.12 88 ARG A N 1
ATOM 652 C CA . ARG A 1 88 ? -7.082 6.678 24.906 1.00 88.12 88 ARG A CA 1
ATOM 653 C C . ARG A 1 88 ? -6.347 5.805 23.890 1.00 88.12 88 ARG A C 1
ATOM 655 O O . ARG A 1 88 ? -6.840 4.728 23.571 1.00 88.12 88 ARG A O 1
ATOM 662 N N . PHE A 1 89 ? -5.161 6.217 23.431 1.00 90.00 89 PHE A N 1
ATOM 663 C CA . PHE A 1 89 ? -4.333 5.384 22.555 1.00 90.00 89 PHE A CA 1
ATOM 664 C C . PHE A 1 89 ? -3.940 4.074 23.245 1.00 90.00 89 PHE A C 1
ATOM 666 O O . PHE A 1 89 ? -4.096 3.006 22.660 1.00 90.00 89 PHE A O 1
ATOM 673 N N . GLN A 1 90 ? -3.473 4.142 24.496 1.00 92.12 90 GLN A N 1
ATOM 674 C CA . GLN A 1 90 ? -3.048 2.953 25.241 1.00 92.12 90 GLN A CA 1
ATOM 675 C C . GLN A 1 90 ? -4.212 1.998 25.520 1.00 92.12 90 GLN A C 1
ATOM 677 O O . GLN A 1 90 ? -4.065 0.787 25.357 1.00 92.12 90 GLN A O 1
ATOM 682 N N . GLN A 1 91 ? -5.382 2.537 25.869 1.00 91.50 91 GLN A N 1
ATOM 683 C CA . GLN A 1 91 ? -6.592 1.746 26.069 1.00 91.50 91 GLN A CA 1
ATOM 684 C C . GLN A 1 91 ? -6.987 1.008 24.785 1.00 91.50 91 GLN A C 1
ATOM 686 O O . GLN A 1 91 ? -7.151 -0.208 24.801 1.00 91.50 91 GLN A O 1
ATOM 691 N N . TRP A 1 92 ? -7.084 1.722 23.661 1.00 92.69 92 TRP A N 1
ATOM 692 C CA . TRP A 1 92 ? -7.447 1.125 22.373 1.00 92.69 92 TRP A CA 1
ATOM 693 C C . TRP A 1 92 ? -6.432 0.094 21.894 1.00 92.69 92 TRP A C 1
ATOM 695 O O . TRP A 1 92 ? -6.825 -0.965 21.409 1.00 92.69 92 TRP A O 1
ATOM 705 N N . LYS A 1 93 ? -5.139 0.375 22.076 1.00 93.25 93 LYS A N 1
ATOM 706 C CA . LYS A 1 93 ? -4.067 -0.569 21.768 1.00 93.25 93 LYS A CA 1
ATOM 707 C C . LYS A 1 93 ? -4.216 -1.853 22.581 1.00 93.25 93 LYS A C 1
ATOM 709 O O . LYS A 1 93 ? -4.236 -2.930 22.002 1.00 93.25 93 LYS A O 1
ATOM 714 N N . SER A 1 94 ? -4.373 -1.744 23.900 1.00 93.19 94 SER A N 1
ATOM 715 C CA . SER A 1 94 ? -4.501 -2.913 24.774 1.00 93.19 94 SER A CA 1
ATOM 716 C C . SER A 1 94 ? -5.714 -3.774 24.416 1.00 93.19 94 SER A C 1
ATOM 718 O O . SER A 1 94 ? -5.591 -4.996 24.377 1.00 93.19 94 SER A O 1
ATOM 720 N N . THR A 1 95 ? -6.864 -3.159 24.120 1.00 93.12 95 THR A N 1
ATOM 721 C CA . THR A 1 95 ? -8.063 -3.894 23.690 1.00 93.12 95 THR A CA 1
ATOM 722 C C . THR A 1 95 ? -7.856 -4.580 22.338 1.00 93.12 95 THR A C 1
ATOM 724 O O . THR A 1 95 ? -8.229 -5.741 22.180 1.00 93.12 95 THR A O 1
ATOM 727 N N . GLY A 1 96 ? -7.247 -3.888 21.370 1.00 93.25 96 GLY A N 1
ATOM 728 C CA . GLY A 1 96 ? -6.965 -4.446 20.047 1.00 93.25 96 GLY A CA 1
ATOM 729 C C . GLY A 1 96 ? -5.974 -5.610 20.091 1.00 93.25 96 GLY A C 1
ATOM 730 O O . GLY A 1 96 ? -6.248 -6.666 19.522 1.00 93.25 96 GLY A O 1
ATOM 731 N N . ASP A 1 97 ? -4.862 -5.446 20.810 1.00 93.50 97 ASP A N 1
ATOM 732 C CA . ASP A 1 97 ? -3.817 -6.466 20.949 1.00 93.50 97 ASP A CA 1
ATOM 733 C C . ASP A 1 97 ? -4.360 -7.735 21.631 1.00 93.50 97 ASP A C 1
ATOM 735 O O . ASP A 1 97 ? -4.045 -8.846 21.204 1.00 93.50 97 ASP A O 1
ATOM 739 N N . ALA A 1 98 ? -5.230 -7.588 22.639 1.00 93.75 98 ALA A N 1
ATOM 740 C CA . ALA A 1 98 ? -5.874 -8.720 23.306 1.00 93.75 98 ALA A CA 1
ATOM 741 C C . ALA A 1 98 ? -6.743 -9.547 22.341 1.00 93.75 98 ALA A C 1
ATOM 743 O O . ALA A 1 98 ? -6.617 -10.771 22.293 1.00 93.75 98 ALA A O 1
ATOM 744 N N . LEU A 1 99 ? -7.572 -8.884 21.526 1.00 93.06 99 LEU A N 1
ATOM 745 C CA . LEU A 1 99 ? -8.438 -9.562 20.556 1.00 93.06 99 LEU A CA 1
ATOM 746 C C . LEU A 1 99 ? -7.632 -10.243 19.437 1.00 93.06 99 LEU A C 1
ATOM 748 O O . LEU A 1 99 ? -7.984 -11.331 18.980 1.00 93.06 99 LEU A O 1
ATOM 752 N N . LEU A 1 100 ? -6.540 -9.619 18.986 1.00 92.44 100 LEU A N 1
ATOM 753 C CA . LEU A 1 100 ? -5.648 -10.219 17.991 1.00 92.44 100 LEU A CA 1
ATOM 754 C C . LEU A 1 100 ? -4.953 -11.470 18.538 1.00 92.44 100 LEU A C 1
ATOM 756 O O . LEU A 1 100 ? -4.914 -12.487 17.844 1.00 92.44 100 LEU A O 1
ATOM 760 N N . ALA A 1 101 ? -4.468 -11.416 19.781 1.00 92.44 101 ALA A N 1
ATOM 761 C CA . ALA A 1 101 ? -3.841 -12.553 20.447 1.00 92.44 101 ALA A CA 1
ATOM 762 C C . ALA A 1 101 ? -4.821 -13.723 20.626 1.00 92.44 101 ALA A C 1
ATOM 764 O O . ALA A 1 101 ? -4.469 -14.867 20.341 1.00 92.44 101 ALA A O 1
ATOM 765 N N . GLU A 1 102 ? -6.066 -13.445 21.023 1.00 91.75 102 GLU A N 1
ATOM 766 C CA . GLU A 1 102 ? -7.115 -14.463 21.146 1.00 91.75 102 GLU A CA 1
ATOM 767 C C . GLU A 1 102 ? -7.375 -15.175 19.808 1.00 91.75 102 GLU A C 1
ATOM 769 O O . GLU A 1 102 ? -7.397 -16.405 19.738 1.00 91.75 102 GLU A O 1
ATOM 774 N N . ARG A 1 103 ? -7.502 -14.417 18.712 1.00 89.38 103 ARG A N 1
ATOM 775 C CA . ARG A 1 103 ? -7.733 -14.993 17.376 1.00 89.38 103 ARG A CA 1
ATOM 776 C C . ARG A 1 103 ? -6.525 -15.742 16.826 1.00 89.38 103 ARG A C 1
ATOM 778 O O . ARG A 1 103 ? -6.694 -16.678 16.046 1.00 89.38 103 ARG A O 1
ATOM 785 N N . GLU A 1 104 ? -5.312 -15.324 17.173 1.00 89.25 104 GLU A N 1
ATOM 786 C CA . GLU A 1 104 ? -4.100 -16.053 16.809 1.00 89.25 104 GLU A CA 1
ATOM 787 C C . GLU A 1 104 ? -3.993 -17.376 17.571 1.00 89.25 104 GLU A C 1
ATOM 789 O O . GLU A 1 104 ? -3.714 -18.399 16.948 1.00 89.25 104 GLU A O 1
ATOM 794 N N . ALA A 1 105 ? -4.322 -17.388 18.864 1.00 89.19 105 ALA A N 1
ATOM 795 C CA . ALA A 1 105 ? -4.383 -18.605 19.671 1.00 89.19 105 ALA A CA 1
ATOM 796 C C . ALA A 1 105 ? -5.480 -19.578 19.201 1.00 89.19 105 ALA A C 1
ATOM 798 O O . ALA A 1 105 ? -5.287 -20.791 19.229 1.00 89.19 105 ALA A O 1
ATOM 799 N N . ALA A 1 106 ? -6.616 -19.057 18.726 1.00 86.06 106 ALA A N 1
ATOM 800 C CA . ALA A 1 106 ? -7.716 -19.858 18.188 1.00 86.06 106 ALA A CA 1
ATOM 801 C C . ALA A 1 106 ? -7.459 -20.395 16.766 1.00 86.06 106 ALA A C 1
ATOM 803 O O . ALA A 1 106 ? -8.271 -21.163 16.244 1.00 86.06 106 ALA A O 1
ATOM 804 N N . ARG A 1 107 ? -6.363 -19.994 16.107 1.00 83.75 107 ARG A N 1
ATOM 805 C CA . ARG A 1 107 ? -6.060 -20.422 14.739 1.00 83.75 107 ARG A CA 1
ATOM 806 C C . ARG A 1 107 ? -5.563 -21.873 14.757 1.00 83.75 107 ARG A C 1
ATOM 808 O O . ARG A 1 107 ? -4.481 -22.127 15.288 1.00 83.75 107 ARG A O 1
ATOM 815 N N . PRO A 1 108 ? -6.292 -22.833 14.157 1.00 76.81 108 PRO A N 1
ATOM 816 C CA . PRO A 1 108 ? -5.803 -24.200 14.066 1.00 76.81 108 PRO A CA 1
ATOM 817 C C . PRO A 1 108 ? -4.510 -24.225 13.245 1.00 76.81 108 PRO A C 1
ATOM 819 O O . PRO A 1 108 ? -4.377 -23.507 12.246 1.00 76.81 108 PRO A O 1
ATOM 822 N N . SER A 1 109 ? -3.545 -25.040 13.672 1.00 67.38 109 SER A N 1
ATOM 823 C CA . SER A 1 109 ? -2.319 -25.244 12.908 1.00 67.38 109 SER A CA 1
ATOM 824 C C . SER A 1 109 ? -2.668 -25.788 11.517 1.00 67.38 109 SER A C 1
ATOM 826 O O . SER A 1 109 ? -3.614 -26.573 11.375 1.00 67.38 109 SER A O 1
ATOM 828 N N . PRO A 1 110 ? -1.951 -25.361 10.459 1.00 66.94 110 PRO A N 1
ATOM 829 C CA . PRO A 1 110 ? -2.187 -25.908 9.134 1.00 66.94 110 PRO A CA 1
ATOM 830 C C . PRO A 1 110 ? -2.005 -27.430 9.193 1.00 66.94 110 PRO A C 1
ATOM 832 O O . PRO A 1 110 ? -1.080 -27.896 9.868 1.00 66.94 110 PRO A O 1
ATOM 835 N N . PRO A 1 111 ? -2.859 -28.211 8.505 1.00 60.31 111 PRO A N 1
ATOM 836 C CA . PRO A 1 111 ? -2.725 -29.655 8.494 1.00 60.31 111 PRO A CA 1
ATOM 837 C C . PRO A 1 111 ? -1.325 -29.994 7.991 1.00 60.31 111 PRO A C 1
ATOM 839 O O . PRO A 1 111 ? -0.945 -29.647 6.867 1.00 60.31 111 PRO A O 1
ATOM 842 N N . VAL A 1 112 ? -0.543 -30.641 8.855 1.00 58.97 112 VAL A N 1
ATOM 843 C CA . VAL A 1 112 ? 0.709 -31.280 8.467 1.00 58.97 112 VAL A CA 1
ATOM 844 C C . VAL A 1 112 ? 0.342 -32.212 7.321 1.00 58.97 112 VAL A C 1
ATOM 846 O O . VAL A 1 112 ? -0.423 -33.154 7.517 1.00 58.97 112 VAL A O 1
ATOM 849 N N . LYS A 1 113 ? 0.824 -31.919 6.107 1.00 59.31 113 LYS A N 1
ATOM 850 C CA . LYS A 1 113 ? 0.747 -32.857 4.987 1.00 59.31 113 LYS A CA 1
ATOM 851 C C . LYS A 1 113 ? 1.546 -34.091 5.394 1.00 59.31 113 LYS A C 1
ATOM 853 O O . LYS A 1 113 ? 2.757 -34.137 5.197 1.00 59.31 113 LYS A O 1
ATOM 858 N N . THR A 1 114 ? 0.877 -35.067 5.993 1.00 48.88 114 THR A N 1
ATOM 859 C CA . THR A 1 114 ? 1.372 -36.433 6.078 1.00 48.88 114 THR A CA 1
ATOM 860 C C . THR A 1 114 ? 1.633 -36.880 4.638 1.00 48.88 114 THR A C 1
ATOM 862 O O . THR A 1 114 ? 0.732 -36.771 3.800 1.00 48.88 114 THR A O 1
ATOM 865 N N . PRO A 1 115 ? 2.870 -37.280 4.287 1.00 50.81 115 PRO A N 1
ATOM 866 C CA . PRO A 1 115 ? 3.141 -37.805 2.960 1.00 50.81 115 PRO A CA 1
ATOM 867 C C . PRO A 1 115 ? 2.252 -39.033 2.781 1.00 50.81 115 PRO A C 1
ATOM 869 O O . PRO A 1 115 ? 2.219 -39.900 3.651 1.00 50.81 115 PRO A O 1
ATOM 872 N N . ALA A 1 116 ? 1.477 -39.034 1.697 1.00 53.72 116 ALA A N 1
ATOM 873 C CA . ALA A 1 116 ? 0.522 -40.075 1.366 1.00 53.72 116 ALA A CA 1
ATOM 874 C C . ALA A 1 116 ? 1.148 -41.461 1.570 1.00 53.72 116 ALA A C 1
ATOM 876 O O . ALA A 1 116 ? 2.084 -41.838 0.863 1.00 53.72 116 ALA A O 1
ATOM 877 N N . THR A 1 117 ? 0.634 -42.206 2.549 1.00 53.34 117 THR A N 1
ATOM 878 C CA . THR A 1 117 ? 0.837 -43.649 2.622 1.00 53.34 117 THR A CA 1
ATOM 879 C C . THR A 1 117 ? 0.363 -44.229 1.294 1.00 53.34 117 THR A C 1
ATOM 881 O O . THR A 1 117 ? -0.728 -43.902 0.823 1.00 53.34 117 THR A O 1
ATOM 884 N N . ALA A 1 118 ? 1.248 -44.997 0.661 1.00 55.47 118 ALA A N 1
ATOM 885 C CA . ALA A 1 118 ? 1.042 -45.633 -0.630 1.00 55.47 118 ALA A CA 1
ATOM 886 C C . ALA A 1 118 ? -0.330 -46.331 -0.704 1.00 55.47 118 ALA A C 1
ATOM 888 O O . ALA A 1 118 ? -0.774 -46.877 0.308 1.00 55.47 118 ALA A O 1
ATOM 889 N N . PRO A 1 119 ? -1.007 -46.331 -1.867 1.00 51.50 119 PRO A N 1
ATOM 890 C CA . PRO A 1 119 ? -2.239 -47.087 -2.012 1.00 51.50 119 PRO A CA 1
ATOM 891 C C . PRO A 1 119 ? -1.941 -48.577 -1.814 1.00 51.50 119 PRO A C 1
ATOM 893 O O . PRO A 1 119 ? -1.100 -49.149 -2.510 1.00 51.50 119 PRO A O 1
ATOM 896 N N . ASP A 1 120 ? -2.631 -49.168 -0.840 1.00 53.28 120 ASP A N 1
ATOM 897 C CA . ASP A 1 120 ? -2.693 -50.607 -0.593 1.00 53.28 120 ASP A CA 1
ATOM 898 C C . ASP A 1 120 ? -3.015 -51.351 -1.905 1.00 53.28 120 ASP A C 1
ATOM 900 O O . ASP A 1 120 ? -3.868 -50.890 -2.678 1.00 53.28 120 ASP A O 1
ATOM 904 N N . PRO A 1 121 ? -2.366 -52.491 -2.204 1.00 55.19 121 PRO A N 1
ATOM 905 C CA . PRO A 1 121 ? -2.702 -53.271 -3.380 1.00 55.19 121 PRO A CA 1
ATOM 906 C C . PRO A 1 121 ? -4.089 -53.901 -3.198 1.00 55.19 121 PRO A C 1
ATOM 908 O O . PRO A 1 121 ? -4.324 -54.703 -2.298 1.00 55.19 121 PRO A O 1
ATOM 911 N N . THR A 1 122 ? -5.002 -53.521 -4.090 1.00 60.50 122 THR A N 1
ATOM 912 C CA . THR A 1 122 ? -6.329 -54.109 -4.325 1.00 60.50 122 THR A CA 1
ATOM 913 C C . THR A 1 122 ? -6.361 -55.626 -4.058 1.00 60.50 122 THR A C 1
ATOM 915 O O . THR A 1 122 ? -5.544 -56.347 -4.642 1.00 60.50 122 THR A O 1
ATOM 918 N N . PRO A 1 123 ? -7.304 -56.159 -3.255 1.00 50.38 123 PRO A N 1
ATOM 919 C CA . PRO A 1 123 ? -7.443 -57.601 -3.109 1.00 50.38 123 PRO A CA 1
ATOM 920 C C . PRO A 1 123 ? -7.945 -58.183 -4.436 1.00 50.38 123 PRO A C 1
ATOM 922 O O . PRO A 1 123 ? -9.006 -57.806 -4.935 1.00 50.38 123 PRO A O 1
ATOM 925 N N . SER A 1 124 ? -7.151 -59.082 -5.026 1.00 51.06 124 SER A N 1
ATOM 926 C CA . SER A 1 124 ? -7.553 -59.865 -6.196 1.00 51.06 124 SER A CA 1
ATOM 927 C C . SER A 1 124 ? -8.868 -60.583 -5.909 1.00 51.06 124 SER A C 1
ATOM 929 O O . SER A 1 124 ? -9.005 -61.265 -4.894 1.00 51.06 124 SER A O 1
ATOM 931 N N . GLY A 1 125 ? -9.828 -60.405 -6.816 1.00 44.72 125 GLY A N 1
ATOM 932 C CA . GLY A 1 125 ? -11.133 -61.043 -6.760 1.00 44.72 125 GLY A CA 1
ATOM 933 C C . GLY A 1 125 ? -11.009 -62.561 -6.667 1.00 44.72 125 GLY A C 1
ATOM 934 O O . GLY A 1 125 ? -10.349 -63.200 -7.485 1.00 44.72 125 GLY A O 1
ATOM 935 N N . SER A 1 126 ? -11.677 -63.119 -5.662 1.00 49.34 126 SER A N 1
ATOM 936 C CA . SER A 1 126 ? -11.977 -64.540 -5.570 1.00 49.34 126 SER A CA 1
ATOM 937 C C . SER A 1 126 ? -12.939 -64.898 -6.703 1.00 49.34 126 SER A C 1
ATOM 939 O O . SER A 1 126 ? -14.101 -64.490 -6.693 1.00 49.34 126 SER A O 1
ATOM 941 N N . ILE A 1 127 ? -12.439 -65.616 -7.707 1.00 51.97 127 ILE A N 1
ATOM 942 C CA . ILE A 1 127 ? -13.275 -66.272 -8.710 1.00 51.97 127 ILE A CA 1
ATOM 943 C C . ILE A 1 127 ? -13.856 -67.510 -8.027 1.00 51.97 127 ILE A C 1
ATOM 945 O O . ILE A 1 127 ? -13.141 -68.479 -7.779 1.00 51.97 127 ILE A O 1
ATOM 949 N N . ILE A 1 128 ? -15.148 -67.464 -7.708 1.00 52.19 128 ILE A N 1
ATOM 950 C CA . ILE A 1 128 ? -15.940 -68.652 -7.396 1.00 52.19 128 ILE A CA 1
ATOM 951 C C . ILE A 1 128 ? -17.106 -68.681 -8.377 1.00 52.19 128 ILE A C 1
ATOM 953 O O . ILE A 1 128 ? -18.016 -67.857 -8.271 1.00 52.19 128 ILE A O 1
ATOM 957 N N . THR A 1 129 ? -17.045 -69.642 -9.300 1.00 51.72 129 THR A N 1
ATOM 958 C CA . THR A 1 129 ? -18.104 -70.533 -9.829 1.00 51.72 129 THR A CA 1
ATOM 959 C C . THR A 1 129 ? -17.848 -70.813 -11.302 1.00 51.72 129 THR A C 1
ATOM 961 O O . THR A 1 129 ? -17.824 -69.846 -12.094 1.00 51.72 129 THR A O 1
#

InterPro domains:
  IPR009444 Conjugal transfer, TraD, alp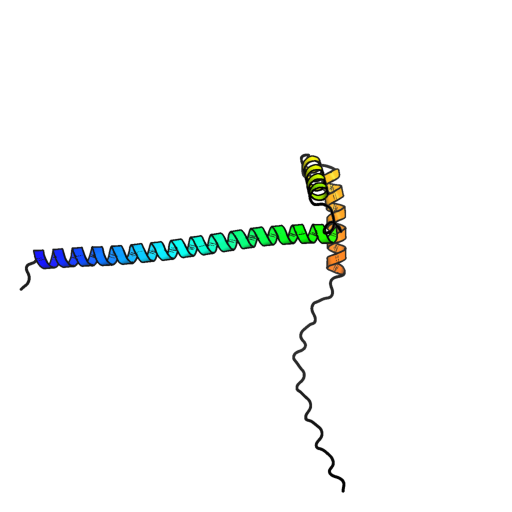ha-type [PF06412] (40-100)

Organism: NCBI:txid160808

Nearest PDB structures (foldseek):
  7b0n-assembly1_n  TM=3.049E-01  e=9.986E+00  Yarrowia lipolytica

Solvent-accessible surface area (backbone atoms only — not comparable to full-atom values): 7758 Å² total; per-residue (Å²): 131,86,52,73,66,60,55,51,51,54,52,50,53,52,49,50,52,51,49,52,52,52,49,54,52,50,54,49,53,51,54,53,49,55,50,51,52,52,52,49,52,49,50,53,52,51,50,53,52,49,55,52,48,50,52,35,50,77,71,68,49,74,86,50,55,70,66,60,52,51,51,52,53,51,53,49,55,60,69,47,69,72,36,83,84,29,70,67,46,49,52,53,47,54,55,50,53,52,55,51,51,53,54,58,71,68,51,76,76,78,81,77,79,70,77,78,76,74,83,75,82,76,82,78,80,83,88,83,133

Secondary structure (DSSP, 8-state):
---HHHHHHHHHHHHHHHHHHHHHHHHHHHHHHHHHHHHHHHHHHHHHHHHHHHHHHHTT-TTS-HHHHHHHHHHHHHHHTT-TTSHHHHHHHHHHHHHHHHHHHTSPPPP-----PPPPP-PPP----

Foldseek 3Di:
DDDPVVVVVVVVVVVVVVVVVVVVVVVVVVVVVVVVVVVVVVVVVVVVVVVVVVVCVLVVNPPPDPVVVVVVVVVVVVVCPVDCPDPVNVVVVVVSVVSVVVVVVVDDDDPDPPPDDDDDPDDPDDDDD

Mean predicted aligned error: 12.63 Å